Protein AF-A0A8R2NNL9-F1 (afdb_monomer_lite)

Secondary structure (DSSP, 8-state):
-----SHHHHHHHHHHHHHHHHHHTTS---SS-HHHHHHHHHHHHHHTT-HHHHHHHHHHHHHHHHHHT-HHHHHHHHHHHHHHHHHHHHHHHHTT---TTSHHHHHHHHHHHHHHH--

Organism: Acyrthosiphon pisum (NCBI:txid7029)

Structure (mmCIF, N/CA/C/O backbone):
data_AF-A0A8R2NNL9-F1
#
_entry.id   AF-A0A8R2NNL9-F1
#
loop_
_atom_site.group_PDB
_atom_site.id
_atom_site.type_symbol
_atom_site.label_atom_id
_atom_site.label_alt_id
_atom_site.label_comp_id
_atom_site.label_asym_id
_atom_site.label_entity_id
_atom_site.label_seq_id
_atom_site.pdbx_PDB_ins_code
_atom_site.Cartn_x
_atom_site.Cartn_y
_atom_site.Cartn_z
_atom_site.occupancy
_atom_site.B_iso_or_equiv
_atom_site.auth_seq_id
_atom_site.auth_comp_id
_atom_site.auth_asym_id
_atom_site.auth_atom_id
_atom_site.pdbx_PDB_model_num
ATOM 1 N N . MET A 1 1 ? -1.693 21.684 -6.574 1.00 40.84 1 MET A N 1
ATOM 2 C CA . MET A 1 1 ? -1.461 20.230 -6.732 1.00 40.84 1 MET A CA 1
ATOM 3 C C . MET A 1 1 ? -0.038 19.955 -6.277 1.00 40.84 1 MET A C 1
ATOM 5 O O . MET A 1 1 ? 0.873 20.462 -6.911 1.00 40.84 1 MET A O 1
ATOM 9 N N . ALA A 1 2 ? 0.164 19.291 -5.135 1.00 44.31 2 ALA A N 1
ATOM 10 C CA . ALA A 1 2 ? 1.514 19.003 -4.644 1.00 44.31 2 ALA A CA 1
ATOM 11 C C . ALA A 1 2 ? 2.148 17.913 -5.524 1.00 44.31 2 ALA A C 1
ATOM 13 O O . ALA A 1 2 ? 1.606 16.812 -5.624 1.00 44.31 2 ALA A O 1
ATOM 14 N N . SER A 1 3 ? 3.239 18.250 -6.209 1.00 45.03 3 SER A N 1
ATOM 15 C CA . SER A 1 3 ? 4.013 17.320 -7.031 1.00 45.03 3 SER A CA 1
ATOM 16 C C . SER A 1 3 ? 5.070 16.672 -6.139 1.00 45.03 3 SER A C 1
ATOM 18 O O . SER A 1 3 ? 6.080 17.302 -5.844 1.00 45.03 3 SER A O 1
ATOM 20 N N . PHE A 1 4 ? 4.825 15.452 -5.651 1.00 57.25 4 PHE A N 1
ATOM 21 C CA . PHE A 1 4 ? 5.800 14.714 -4.837 1.00 57.25 4 PHE A CA 1
ATOM 22 C C . PHE A 1 4 ? 6.869 14.091 -5.744 1.00 57.25 4 PHE A C 1
ATOM 24 O O . PHE A 1 4 ? 6.780 12.929 -6.161 1.00 57.25 4 PHE A O 1
ATOM 31 N N . ASN A 1 5 ? 7.871 14.894 -6.092 1.00 59.12 5 ASN A N 1
ATOM 32 C CA . ASN A 1 5 ? 8.903 14.508 -7.053 1.00 59.12 5 ASN A CA 1
ATOM 33 C C . ASN A 1 5 ? 9.947 13.561 -6.428 1.00 59.12 5 ASN A C 1
ATOM 35 O O . ASN A 1 5 ? 10.533 12.744 -7.138 1.00 59.12 5 ASN A O 1
ATOM 39 N N . ASN A 1 6 ? 10.126 13.573 -5.100 1.00 69.00 6 ASN A N 1
ATOM 40 C CA . ASN A 1 6 ? 11.201 12.843 -4.414 1.00 69.00 6 ASN A CA 1
ATOM 41 C C . ASN A 1 6 ? 10.670 11.655 -3.563 1.00 69.00 6 ASN A C 1
ATOM 43 O O . ASN A 1 6 ? 9.689 11.828 -2.836 1.00 69.00 6 ASN A O 1
ATOM 47 N N . PRO A 1 7 ? 11.260 10.436 -3.619 1.00 66.81 7 PRO A N 1
ATOM 48 C CA . PRO A 1 7 ? 10.916 9.325 -2.713 1.00 66.81 7 PRO A CA 1
ATOM 49 C C . PRO A 1 7 ? 10.945 9.687 -1.218 1.00 66.81 7 PRO A C 1
ATOM 51 O O . PRO A 1 7 ? 10.117 9.176 -0.463 1.00 66.81 7 PRO A O 1
ATOM 54 N N . GLU A 1 8 ? 11.826 10.595 -0.796 1.00 72.81 8 GLU A N 1
ATOM 55 C CA . GLU A 1 8 ? 11.915 11.045 0.602 1.00 72.81 8 GLU A CA 1
ATOM 56 C C . GLU A 1 8 ? 10.655 11.799 1.063 1.00 72.81 8 GLU A C 1
ATOM 58 O O . GLU A 1 8 ? 10.192 11.609 2.187 1.00 72.81 8 GLU A O 1
ATOM 63 N N . GLU A 1 9 ? 10.015 12.577 0.183 1.00 76.19 9 GLU A N 1
ATOM 64 C CA . GLU A 1 9 ? 8.756 13.268 0.503 1.00 76.19 9 GLU A CA 1
ATOM 65 C C . GLU A 1 9 ? 7.597 12.282 0.677 1.00 76.19 9 GLU A C 1
ATOM 67 O O . GLU A 1 9 ? 6.765 12.443 1.570 1.00 76.19 9 GLU A O 1
ATOM 72 N N . ILE A 1 10 ? 7.556 11.221 -0.134 1.00 74.38 10 IL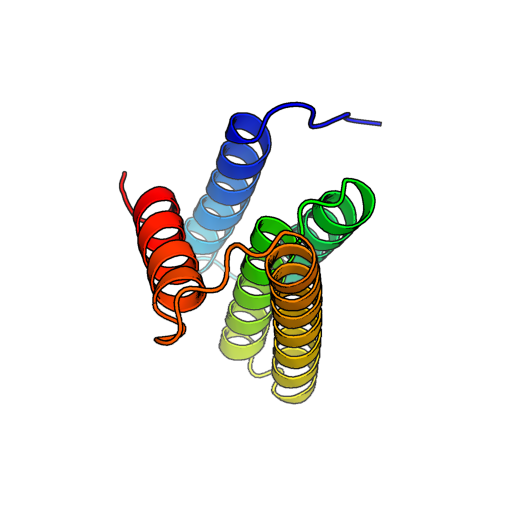E A N 1
ATOM 73 C CA . ILE A 1 10 ? 6.545 10.160 -0.008 1.00 74.38 10 ILE A CA 1
ATOM 74 C C . ILE A 1 10 ? 6.700 9.458 1.342 1.00 74.38 10 ILE A C 1
ATOM 76 O O . ILE A 1 10 ? 5.712 9.245 2.049 1.00 74.38 10 ILE A O 1
ATOM 80 N N . ILE A 1 11 ? 7.941 9.141 1.725 1.00 78.00 11 ILE A N 1
ATOM 81 C CA . ILE A 1 11 ? 8.248 8.530 3.022 1.00 78.00 11 ILE A CA 1
ATOM 82 C C . ILE A 1 11 ? 7.857 9.474 4.161 1.00 78.00 11 ILE A C 1
ATOM 84 O O . ILE A 1 11 ? 7.215 9.046 5.121 1.00 78.00 11 ILE A O 1
ATOM 88 N N . TYR A 1 12 ? 8.179 10.761 4.044 1.00 78.62 12 TYR A N 1
ATOM 89 C CA . TYR A 1 12 ? 7.821 11.783 5.023 1.00 78.62 12 TYR A CA 1
ATOM 90 C C . TYR A 1 12 ? 6.302 11.901 5.213 1.00 78.62 12 TYR A C 1
ATOM 92 O O . TYR A 1 12 ? 5.809 11.831 6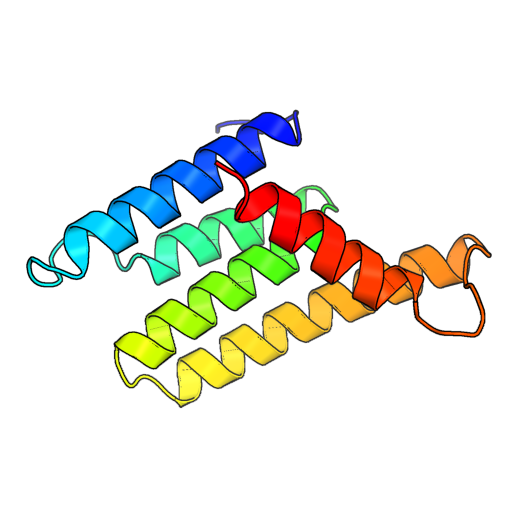.343 1.00 78.62 12 TYR A O 1
ATOM 100 N N . HIS A 1 13 ? 5.534 11.991 4.125 1.00 77.62 13 HIS A N 1
ATOM 101 C CA . HIS A 1 13 ? 4.073 12.054 4.185 1.00 77.62 13 HIS A CA 1
ATOM 102 C C . HIS A 1 13 ? 3.460 10.781 4.761 1.00 77.62 13 HIS A C 1
ATOM 104 O O . HIS A 1 13 ? 2.573 10.862 5.614 1.00 77.62 13 HIS A O 1
ATOM 110 N N . TYR A 1 14 ? 3.971 9.613 4.376 1.00 79.62 14 TYR A N 1
ATOM 111 C CA . TYR A 1 14 ? 3.564 8.342 4.967 1.00 79.62 14 TYR A CA 1
ATOM 112 C C . TYR A 1 14 ? 3.827 8.314 6.480 1.00 79.62 14 TYR A C 1
ATOM 114 O O . TYR A 1 14 ? 2.931 7.968 7.252 1.00 79.62 14 TYR A O 1
ATOM 122 N N . LYS A 1 15 ? 5.018 8.742 6.930 1.00 79.31 15 LYS A N 1
ATOM 123 C CA . LYS A 1 15 ? 5.376 8.828 8.358 1.00 79.31 15 LYS A CA 1
ATOM 124 C C . LYS A 1 15 ? 4.463 9.800 9.112 1.00 79.31 15 LYS A C 1
ATOM 126 O O . LYS A 1 15 ? 4.036 9.486 10.223 1.00 79.31 15 LYS A O 1
ATOM 131 N N . ILE A 1 16 ? 4.107 10.945 8.522 1.00 81.81 16 ILE A N 1
ATOM 132 C CA . ILE A 1 16 ? 3.141 11.884 9.117 1.00 81.81 16 ILE A CA 1
ATOM 133 C C . ILE A 1 16 ? 1.784 11.214 9.321 1.00 81.81 16 ILE A C 1
ATOM 135 O O . ILE A 1 16 ? 1.215 11.330 10.409 1.00 81.81 16 ILE A O 1
ATOM 139 N N . ILE A 1 17 ? 1.255 10.539 8.297 1.00 77.75 17 ILE A N 1
ATOM 140 C CA . ILE A 1 17 ? -0.048 9.866 8.383 1.00 77.75 17 ILE A CA 1
ATOM 141 C C . ILE A 1 17 ? 0.027 8.771 9.451 1.00 77.75 17 ILE A C 1
ATOM 143 O O . ILE A 1 17 ? -0.783 8.770 10.374 1.00 77.75 17 ILE A O 1
ATOM 147 N N . LEU A 1 18 ? 1.061 7.927 9.421 1.00 76.88 18 LEU A N 1
ATOM 148 C CA . LEU A 1 18 ? 1.265 6.857 10.398 1.00 76.88 18 LEU A CA 1
ATOM 149 C C . LEU A 1 18 ? 1.342 7.381 11.840 1.00 76.88 18 LEU A C 1
ATOM 151 O O . LEU A 1 18 ? 0.713 6.824 12.737 1.00 76.88 18 LEU A O 1
ATOM 155 N N . ASN A 1 19 ? 2.076 8.469 12.074 1.00 72.62 19 ASN A N 1
ATOM 156 C CA . ASN A 1 19 ? 2.198 9.080 13.398 1.00 72.62 19 ASN A CA 1
ATOM 157 C C . ASN A 1 19 ? 0.890 9.732 13.861 1.00 72.62 19 ASN A C 1
ATOM 159 O O . ASN A 1 19 ? 0.574 9.683 15.053 1.00 72.62 19 ASN A O 1
ATOM 163 N N . LYS A 1 20 ? 0.100 10.300 12.941 1.00 68.75 20 LYS A N 1
ATOM 164 C CA . LYS A 1 20 ? -1.258 10.779 13.235 1.00 68.75 20 LYS A CA 1
ATOM 165 C C . LYS A 1 20 ? -2.174 9.620 13.626 1.00 68.75 20 LYS A C 1
ATOM 167 O O . LYS A 1 20 ? -2.903 9.759 14.603 1.00 68.75 20 LYS A O 1
ATOM 172 N N . THR A 1 21 ? -2.096 8.481 12.941 1.00 61.88 21 THR A N 1
ATOM 173 C CA . THR A 1 21 ? -2.884 7.280 13.261 1.00 61.88 21 THR A CA 1
ATOM 174 C C . THR A 1 21 ? -2.467 6.675 14.603 1.00 61.88 21 THR A C 1
ATOM 176 O O . THR A 1 21 ? -3.322 6.444 15.452 1.00 61.88 21 THR A O 1
ATOM 179 N N . LYS A 1 22 ? -1.159 6.530 14.874 1.00 63.69 22 LYS A N 1
ATOM 180 C CA . LYS A 1 22 ? -0.637 6.026 16.163 1.00 63.69 22 LYS A CA 1
ATOM 181 C C . LYS A 1 22 ? -1.033 6.906 17.353 1.00 63.69 22 LYS A C 1
ATOM 183 O O . LYS A 1 22 ? -1.449 6.385 18.382 1.00 63.69 22 LYS A O 1
ATOM 188 N N . LYS A 1 23 ? -0.943 8.237 17.223 1.00 56.19 23 LYS A N 1
ATOM 189 C CA . LYS A 1 23 ? -1.348 9.171 18.293 1.00 56.19 23 LYS A CA 1
ATOM 190 C C . LYS A 1 23 ? -2.869 9.218 18.506 1.00 56.19 23 LYS A C 1
ATOM 192 O O . LYS A 1 23 ? -3.304 9.546 19.606 1.00 56.19 23 LYS A O 1
ATOM 197 N N . LYS A 1 24 ? -3.672 8.899 17.484 1.00 53.34 24 LYS A N 1
ATOM 198 C CA . LYS A 1 24 ? -5.146 8.926 17.535 1.00 53.34 24 LYS A CA 1
ATOM 199 C C . LYS A 1 24 ? -5.797 7.577 17.851 1.00 53.34 24 LYS A C 1
ATOM 201 O O . LYS A 1 24 ? -6.955 7.581 18.254 1.00 53.34 24 LYS A O 1
ATOM 206 N N . LEU A 1 25 ? -5.059 6.464 17.780 1.00 50.84 25 LEU A N 1
ATOM 207 C CA . LEU A 1 25 ? -5.516 5.150 18.263 1.00 50.84 25 LEU A CA 1
ATOM 208 C C . LEU A 1 25 ? -5.950 5.206 19.745 1.00 50.84 25 LEU A C 1
ATOM 210 O O . LEU A 1 25 ? -6.826 4.464 20.166 1.00 50.84 25 LEU A O 1
ATOM 214 N N . PHE A 1 26 ? -5.400 6.154 20.516 1.00 51.84 26 PHE A N 1
ATOM 215 C CA . PHE A 1 26 ? -5.755 6.390 21.920 1.00 51.84 26 PHE A CA 1
ATOM 216 C C . PHE A 1 26 ? -6.916 7.371 22.149 1.00 51.84 26 PHE A C 1
ATOM 218 O O . PHE A 1 26 ? -7.412 7.473 23.269 1.00 51.84 26 PHE A O 1
ATOM 225 N N . ARG A 1 27 ? -7.358 8.131 21.139 1.00 52.84 27 ARG A N 1
ATOM 226 C CA . ARG A 1 27 ? -8.429 9.129 21.290 1.00 52.84 27 ARG A CA 1
ATOM 227 C C . ARG A 1 27 ? -9.296 9.157 20.040 1.00 52.84 27 ARG A C 1
ATOM 229 O O . ARG A 1 27 ? -9.124 10.021 19.191 1.00 52.84 27 ARG A O 1
ATOM 236 N N . LYS A 1 28 ? -10.208 8.186 19.978 1.00 45.91 28 LYS A N 1
ATOM 237 C CA . LYS A 1 28 ? -11.522 8.245 19.321 1.00 45.91 28 LYS A CA 1
ATOM 238 C C . LYS A 1 28 ? -11.539 8.949 17.950 1.00 45.91 28 LYS A C 1
ATOM 240 O O . LYS A 1 28 ? -11.573 10.176 17.867 1.00 45.91 28 LYS A O 1
ATOM 245 N N . LEU A 1 29 ? -11.554 8.124 16.896 1.00 54.59 29 LEU A N 1
ATOM 246 C CA . LEU A 1 29 ? -12.117 8.390 15.563 1.00 54.59 29 LEU A CA 1
ATOM 247 C C . LEU A 1 29 ? -12.921 9.700 15.478 1.00 54.59 29 LEU A C 1
ATOM 249 O O . LEU A 1 29 ? -14.031 9.728 15.994 1.00 54.59 29 LEU A O 1
ATOM 253 N N . ASN A 1 30 ? -12.392 10.758 14.843 1.00 45.38 30 ASN A N 1
ATOM 254 C CA . ASN A 1 30 ? -13.200 11.942 14.485 1.00 45.38 30 ASN A CA 1
ATOM 255 C C . ASN A 1 30 ? -12.553 12.913 13.470 1.00 45.38 30 ASN A C 1
ATOM 257 O O . ASN A 1 30 ? -12.803 14.112 13.491 1.00 45.38 30 ASN A O 1
ATOM 261 N N . THR A 1 31 ? -11.674 12.470 12.571 1.00 50.12 31 THR A N 1
ATOM 262 C CA . THR A 1 31 ? -11.191 13.355 11.486 1.00 50.12 31 THR A CA 1
ATOM 263 C C . THR A 1 31 ? -10.686 12.515 10.329 1.00 50.12 31 THR A C 1
ATOM 265 O O . THR A 1 31 ? -9.662 11.872 10.532 1.00 50.12 31 THR A O 1
ATOM 268 N N . LEU A 1 32 ? -11.383 12.558 9.178 1.00 55.28 32 LEU A N 1
ATOM 269 C CA . LEU A 1 32 ? -11.031 11.964 7.871 1.00 55.28 32 LEU A CA 1
ATOM 270 C C . LEU A 1 32 ? -10.280 10.635 7.984 1.00 55.28 32 LEU A C 1
ATOM 272 O O . LEU A 1 32 ? -9.072 10.645 8.239 1.00 55.28 32 LEU A O 1
ATOM 276 N N . GLU A 1 33 ? -11.015 9.541 7.781 1.00 70.88 33 GLU A N 1
ATOM 277 C CA . GLU A 1 33 ? -10.574 8.156 7.937 1.00 70.88 33 GLU A CA 1
ATOM 278 C C . GLU A 1 33 ? -9.087 8.000 7.549 1.00 70.88 33 GLU A C 1
ATOM 280 O O . GLU A 1 33 ? -8.688 8.358 6.439 1.00 70.88 33 GLU A O 1
ATOM 285 N N . PRO A 1 34 ? -8.188 7.600 8.468 1.00 73.31 34 PRO A N 1
ATOM 286 C CA . PRO A 1 34 ? -6.765 7.463 8.150 1.00 73.31 34 PRO A CA 1
ATOM 287 C C . PRO A 1 34 ? -6.528 6.538 6.944 1.00 73.31 34 PRO A C 1
ATOM 289 O O . PRO A 1 34 ? -5.569 6.749 6.199 1.00 73.31 34 PRO A O 1
ATOM 292 N N . SER A 1 35 ? -7.439 5.591 6.702 1.00 79.81 35 SER A N 1
ATOM 293 C CA . SER A 1 35 ? -7.537 4.809 5.471 1.00 79.81 35 SER A CA 1
ATOM 294 C C . SER A 1 35 ? -7.678 5.682 4.219 1.00 79.81 35 SER A C 1
ATOM 296 O O . SER A 1 35 ? -6.884 5.522 3.296 1.00 79.81 35 SER A O 1
ATOM 298 N N . ASP A 1 36 ? -8.564 6.680 4.189 1.00 84.31 36 ASP A N 1
ATOM 299 C CA . ASP A 1 36 ? -8.701 7.621 3.064 1.00 84.31 36 ASP A CA 1
ATOM 300 C C . ASP A 1 36 ? -7.407 8.385 2.760 1.00 84.31 36 ASP A C 1
ATOM 302 O O . ASP A 1 36 ? -7.081 8.654 1.598 1.00 84.31 36 ASP A O 1
ATOM 306 N N . GLN A 1 37 ? -6.646 8.764 3.791 1.00 84.69 37 GLN A N 1
ATOM 307 C CA . GLN A 1 37 ? -5.371 9.467 3.603 1.00 84.69 37 GLN A CA 1
ATOM 308 C C . GLN A 1 37 ? -4.327 8.546 2.967 1.00 84.69 37 GLN A C 1
ATOM 310 O O . GLN A 1 37 ? -3.637 8.956 2.027 1.00 84.69 37 GLN A O 1
ATOM 315 N N . PHE A 1 38 ? -4.250 7.295 3.424 1.00 86.19 38 PHE A N 1
ATOM 316 C CA . PHE A 1 38 ? -3.394 6.287 2.804 1.00 86.19 38 PHE A CA 1
ATOM 317 C C . PHE A 1 38 ? -3.858 5.927 1.388 1.00 86.19 38 PHE A C 1
ATOM 319 O O . PHE A 1 38 ? -3.019 5.808 0.499 1.00 86.19 38 PHE A O 1
ATOM 326 N N . ALA A 1 39 ? -5.164 5.843 1.131 1.00 88.19 39 ALA A N 1
ATOM 327 C CA . ALA A 1 39 ? -5.717 5.568 -0.193 1.00 88.19 39 ALA A CA 1
ATOM 328 C C . ALA A 1 39 ? -5.402 6.696 -1.190 1.00 88.19 39 ALA A C 1
ATOM 330 O O . ALA A 1 39 ? -5.006 6.435 -2.329 1.00 88.19 39 ALA A O 1
ATOM 331 N N . LYS A 1 40 ? -5.501 7.965 -0.768 1.00 88.25 40 LYS A N 1
ATOM 332 C CA . LYS A 1 40 ? -5.093 9.125 -1.584 1.00 88.25 40 LYS A CA 1
ATOM 333 C C . LYS A 1 40 ? -3.603 9.089 -1.918 1.00 88.25 40 LYS A C 1
ATOM 335 O O . LYS A 1 40 ? -3.242 9.327 -3.071 1.00 88.25 40 LYS A O 1
ATOM 340 N N . LEU A 1 41 ? -2.754 8.755 -0.944 1.00 86.25 41 LEU A N 1
ATOM 341 C CA . LEU A 1 41 ? -1.315 8.606 -1.166 1.00 86.25 41 LEU A CA 1
ATOM 342 C C . LEU A 1 41 ? -1.014 7.432 -2.111 1.00 86.25 41 LEU A C 1
ATOM 344 O O . LEU A 1 41 ? -0.224 7.587 -3.038 1.00 86.25 41 LEU A O 1
ATOM 348 N N . ALA A 1 42 ? -1.706 6.301 -1.953 1.00 87.44 42 ALA A N 1
ATOM 349 C CA . ALA A 1 42 ? -1.558 5.133 -2.818 1.00 87.44 42 ALA A CA 1
ATOM 350 C C . ALA A 1 42 ? -1.897 5.456 -4.280 1.00 87.44 42 ALA A C 1
ATOM 352 O O . ALA A 1 42 ? -1.134 5.129 -5.190 1.00 87.44 42 ALA A O 1
ATOM 353 N N . ASN A 1 43 ? -3.011 6.159 -4.500 1.00 89.00 43 ASN A N 1
ATOM 354 C CA . ASN A 1 43 ? -3.426 6.616 -5.825 1.00 89.00 43 ASN A CA 1
ATOM 355 C C . ASN A 1 43 ? -2.432 7.620 -6.422 1.00 89.00 43 ASN A C 1
ATOM 357 O O . ASN A 1 43 ? -2.172 7.586 -7.624 1.00 89.00 43 ASN A O 1
ATOM 361 N N . PHE A 1 44 ? -1.850 8.502 -5.602 1.00 87.94 44 PHE A N 1
ATOM 362 C CA . PHE A 1 44 ? -0.783 9.390 -6.057 1.00 87.94 44 PHE A CA 1
ATOM 363 C C . PHE A 1 44 ? 0.450 8.590 -6.499 1.00 87.94 44 PHE A C 1
ATOM 365 O O . PHE A 1 44 ? 0.966 8.821 -7.590 1.00 87.94 44 PHE A O 1
ATOM 372 N N . CYS A 1 45 ? 0.904 7.622 -5.701 1.00 85.00 45 CYS A N 1
ATOM 373 C CA . CYS A 1 45 ? 2.042 6.772 -6.057 1.00 85.00 45 CYS A CA 1
ATOM 374 C C . CYS A 1 45 ? 1.784 5.989 -7.351 1.00 85.00 45 CYS A C 1
ATOM 376 O O . CYS A 1 45 ? 2.664 5.932 -8.206 1.00 85.00 45 CYS A O 1
ATOM 378 N N . GLN A 1 46 ? 0.567 5.468 -7.537 1.00 86.19 46 GLN A N 1
ATOM 379 C CA . GLN A 1 46 ? 0.178 4.763 -8.759 1.00 86.19 46 GLN A CA 1
ATOM 380 C C . GLN A 1 46 ? 0.238 5.669 -9.997 1.00 86.19 46 GLN A C 1
ATOM 382 O O . GLN A 1 46 ? 0.730 5.240 -11.035 1.00 86.19 46 GLN A O 1
ATOM 387 N N . LYS A 1 47 ? -0.217 6.925 -9.891 1.00 86.19 47 LYS A N 1
ATOM 388 C CA . LYS A 1 47 ? -0.157 7.902 -10.995 1.00 86.19 47 LYS A CA 1
ATOM 389 C C . LYS A 1 47 ? 1.265 8.283 -11.407 1.00 86.19 47 LYS A C 1
ATOM 391 O O . LYS A 1 47 ? 1.451 8.756 -12.518 1.00 86.19 47 LYS A O 1
ATOM 396 N N . ASN A 1 48 ? 2.240 8.103 -10.519 1.00 83.31 48 ASN A N 1
ATOM 397 C CA . ASN A 1 48 ? 3.648 8.417 -10.768 1.00 83.31 48 ASN A CA 1
ATOM 398 C C . ASN A 1 48 ? 4.487 7.155 -11.026 1.00 83.31 48 ASN A C 1
ATOM 400 O O . ASN A 1 48 ? 5.692 7.180 -10.796 1.00 83.31 48 ASN A O 1
ATOM 404 N N . ASP A 1 49 ? 3.855 6.041 -11.415 1.00 82.06 49 ASP A N 1
ATOM 405 C CA . ASP A 1 49 ? 4.513 4.756 -11.699 1.00 82.06 49 ASP A CA 1
ATOM 406 C C . ASP A 1 49 ? 5.321 4.153 -10.530 1.00 82.06 49 ASP A C 1
ATOM 408 O O . ASP A 1 49 ? 6.114 3.230 -10.715 1.00 82.06 49 ASP A O 1
ATOM 412 N N . LYS A 1 50 ? 5.088 4.614 -9.295 1.00 79.50 50 LYS A N 1
ATOM 413 C CA . LYS A 1 50 ? 5.752 4.130 -8.074 1.00 79.50 50 LYS A CA 1
ATOM 414 C C . LYS A 1 50 ? 4.931 3.003 -7.433 1.00 79.50 50 LYS A C 1
ATOM 416 O O . LYS A 1 50 ? 4.325 3.194 -6.373 1.00 79.50 50 LYS A O 1
ATOM 421 N N . HIS A 1 51 ? 4.886 1.833 -8.074 1.00 81.12 51 HIS A N 1
ATOM 422 C CA . HIS A 1 51 ? 4.011 0.724 -7.657 1.00 81.12 51 HIS A CA 1
ATOM 423 C C . HIS A 1 51 ? 4.371 0.123 -6.292 1.00 81.12 51 HIS A C 1
ATOM 425 O O . HIS A 1 51 ? 3.457 -0.158 -5.517 1.00 81.12 51 HIS A O 1
ATOM 431 N N . ASP A 1 52 ? 5.657 0.017 -5.937 1.00 79.19 52 ASP A N 1
ATOM 432 C CA . ASP A 1 52 ? 6.085 -0.442 -4.599 1.00 79.19 52 ASP A CA 1
ATOM 433 C C . ASP A 1 52 ? 5.474 0.397 -3.473 1.00 79.19 52 ASP A C 1
ATOM 435 O O . ASP A 1 52 ? 4.904 -0.113 -2.506 1.00 79.19 52 ASP A O 1
ATOM 439 N N . TYR A 1 53 ? 5.573 1.720 -3.618 1.00 81.44 53 TYR A N 1
ATOM 440 C CA . TYR A 1 53 ? 5.064 2.675 -2.642 1.00 81.44 53 TYR A CA 1
ATOM 441 C C . TYR A 1 53 ? 3.533 2.644 -2.595 1.00 81.44 53 TYR A C 1
ATOM 443 O O . TYR A 1 53 ? 2.948 2.708 -1.511 1.00 81.44 53 TYR A O 1
ATOM 451 N N . ALA A 1 54 ? 2.878 2.496 -3.752 1.00 85.94 54 ALA A N 1
ATOM 452 C CA . ALA A 1 54 ? 1.429 2.349 -3.825 1.00 85.94 54 ALA A CA 1
ATOM 453 C C . ALA A 1 54 ? 0.952 1.085 -3.091 1.00 85.94 54 ALA A C 1
ATOM 455 O O . ALA A 1 54 ? -0.017 1.148 -2.333 1.00 85.94 54 ALA A O 1
ATOM 456 N N . ALA A 1 55 ? 1.648 -0.043 -3.261 1.00 84.44 55 ALA A N 1
ATOM 457 C CA . ALA A 1 55 ? 1.320 -1.308 -2.608 1.00 84.44 55 ALA A CA 1
ATOM 458 C C . ALA A 1 55 ? 1.385 -1.202 -1.075 1.00 84.44 55 ALA A C 1
ATOM 460 O O . ALA A 1 55 ? 0.472 -1.647 -0.379 1.00 84.44 55 ALA A O 1
ATOM 461 N N . LEU A 1 56 ? 2.423 -0.549 -0.545 1.00 82.00 56 LEU A N 1
ATOM 462 C CA . LEU A 1 56 ? 2.578 -0.319 0.895 1.00 82.00 56 LEU A CA 1
ATOM 463 C C . LEU A 1 56 ? 1.500 0.606 1.461 1.00 82.00 56 LEU A C 1
ATOM 465 O O . LEU A 1 56 ? 0.969 0.346 2.541 1.00 82.00 56 LEU A O 1
ATOM 469 N N . CYS A 1 57 ? 1.139 1.659 0.727 1.00 85.56 57 CYS A N 1
ATOM 470 C CA . CYS A 1 57 ? 0.046 2.535 1.137 1.00 85.56 57 CYS A CA 1
ATOM 471 C C . CYS A 1 57 ? -1.275 1.755 1.221 1.00 85.56 57 CYS A C 1
ATOM 473 O O . CYS A 1 57 ? -1.989 1.890 2.209 1.00 85.56 57 CYS A O 1
ATOM 475 N N . TRP A 1 58 ? -1.560 0.864 0.264 1.00 87.56 58 TRP A N 1
ATOM 476 C CA . TRP A 1 58 ? -2.735 -0.015 0.321 1.00 87.56 58 TRP A CA 1
ATOM 477 C C . TRP A 1 58 ? -2.691 -1.026 1.475 1.00 87.56 58 TRP A C 1
ATOM 479 O O . TRP A 1 58 ? -3.726 -1.315 2.067 1.00 87.56 58 TRP A O 1
ATOM 489 N N . GLN A 1 59 ? -1.516 -1.521 1.869 1.00 85.81 59 GLN A N 1
ATOM 490 C CA . GLN A 1 59 ? -1.393 -2.344 3.080 1.00 85.81 59 GLN A CA 1
ATOM 491 C C . GLN A 1 59 ? -1.651 -1.549 4.364 1.00 85.81 59 GLN A C 1
ATOM 493 O O . GLN A 1 59 ? -2.190 -2.094 5.324 1.00 85.81 59 GLN A O 1
ATOM 498 N N . ALA A 1 60 ? -1.273 -0.270 4.404 1.00 83.88 60 ALA A N 1
ATOM 499 C CA . ALA A 1 60 ? -1.601 0.601 5.527 1.00 83.88 60 ALA A CA 1
ATOM 500 C C . ALA A 1 60 ? -3.111 0.881 5.603 1.00 83.88 60 ALA A C 1
ATOM 502 O O . ALA A 1 60 ? -3.650 0.891 6.707 1.00 83.88 60 ALA A O 1
ATOM 503 N N . VAL A 1 61 ? -3.793 1.020 4.455 1.00 85.69 61 VAL A N 1
ATOM 504 C CA . VAL A 1 61 ? -5.267 1.052 4.385 1.00 85.69 61 VAL A CA 1
ATOM 505 C C . VAL A 1 61 ? -5.845 -0.224 4.986 1.00 85.69 61 VAL A C 1
ATOM 507 O O . VAL A 1 61 ? -6.618 -0.131 5.929 1.00 85.69 61 VAL A O 1
ATOM 510 N N . ALA A 1 62 ? -5.403 -1.400 4.528 1.00 83.75 62 ALA A N 1
ATOM 511 C CA . ALA A 1 62 ? -5.913 -2.682 5.018 1.00 83.75 62 ALA A CA 1
ATOM 512 C C . ALA A 1 62 ? -5.798 -2.824 6.546 1.00 83.75 62 ALA A C 1
ATOM 514 O O . ALA A 1 62 ? -6.737 -3.266 7.191 1.00 83.75 62 ALA A O 1
ATOM 515 N N . LYS A 1 63 ? -4.687 -2.367 7.139 1.00 82.69 63 LYS A N 1
ATOM 516 C CA . LYS A 1 63 ? -4.504 -2.351 8.601 1.00 82.69 63 LYS A CA 1
ATOM 517 C C . LYS A 1 63 ? -5.419 -1.364 9.329 1.00 82.69 63 LYS A C 1
ATOM 519 O O . LYS A 1 63 ? -5.765 -1.594 10.486 1.00 82.69 63 LYS A O 1
ATOM 524 N N . CYS A 1 64 ? -5.752 -0.238 8.695 1.00 81.69 64 CYS A N 1
ATOM 525 C CA . CYS A 1 64 ? -6.711 0.713 9.258 1.00 81.69 64 CYS A CA 1
ATOM 526 C C . CYS A 1 64 ? -8.117 0.101 9.274 1.00 81.69 64 CYS A C 1
ATOM 528 O O . CYS A 1 64 ? -8.763 0.165 10.312 1.00 81.69 64 CYS A O 1
ATOM 530 N N . GLU A 1 65 ? -8.528 -0.538 8.175 1.00 82.31 65 GLU A N 1
ATOM 531 C CA . GLU A 1 65 ? -9.820 -1.230 8.054 1.00 82.31 65 GLU A CA 1
ATOM 532 C C . GLU A 1 65 ? -9.924 -2.428 9.013 1.00 82.31 65 GLU A C 1
ATOM 534 O O . GLU A 1 65 ? -10.917 -2.565 9.720 1.00 82.31 65 GLU A O 1
ATOM 539 N N . GLU A 1 66 ? -8.858 -3.227 9.143 1.00 80.44 66 GLU A N 1
ATOM 540 C CA . GLU A 1 66 ? -8.750 -4.320 10.126 1.00 80.44 66 GLU A CA 1
ATOM 541 C C . GLU A 1 66 ? -8.952 -3.808 11.561 1.00 80.44 66 GLU A C 1
ATOM 543 O O . GLU A 1 66 ? -9.680 -4.397 12.355 1.00 80.44 66 GLU A O 1
ATOM 548 N N . SER A 1 67 ? -8.356 -2.656 11.892 1.00 76.75 67 SER A N 1
ATOM 549 C CA . SER A 1 67 ? -8.515 -2.034 13.215 1.00 76.75 67 SER A CA 1
ATOM 550 C C . SER A 1 67 ? -9.930 -1.490 13.458 1.00 76.75 67 SER A C 1
ATOM 552 O O . SER A 1 67 ? -10.297 -1.254 14.609 1.00 76.75 67 SER A O 1
ATOM 554 N N . MET A 1 68 ? -10.701 -1.248 12.394 1.00 78.94 68 MET A N 1
ATOM 555 C CA . MET A 1 68 ? -12.091 -0.781 12.442 1.00 78.94 68 MET A CA 1
ATOM 556 C C . MET A 1 68 ? -13.105 -1.932 12.339 1.00 78.94 68 MET A C 1
ATOM 558 O O . MET A 1 68 ? -14.283 -1.712 12.605 1.00 78.94 68 MET A O 1
ATOM 562 N N . GLY A 1 69 ? -12.656 -3.153 12.021 1.00 78.38 69 GLY A N 1
ATOM 563 C CA . GLY A 1 69 ? -13.517 -4.322 11.814 1.00 78.38 69 GLY A CA 1
ATOM 564 C C . GLY A 1 69 ? -14.215 -4.347 10.450 1.00 78.38 69 GLY A C 1
ATOM 565 O O . GLY A 1 69 ? -15.271 -4.958 10.313 1.00 78.38 69 GLY A O 1
ATOM 566 N N . HIS A 1 70 ? -13.666 -3.653 9.450 1.00 82.19 70 HIS A N 1
ATOM 567 C CA . HIS A 1 70 ? -14.198 -3.598 8.086 1.00 82.19 70 HIS A CA 1
ATOM 568 C C . HIS A 1 70 ? -13.538 -4.671 7.192 1.00 82.19 70 HIS A C 1
ATOM 570 O O . HIS A 1 70 ? -12.661 -4.383 6.371 1.00 82.19 70 HIS A O 1
ATOM 576 N N . ASP A 1 71 ? -13.932 -5.936 7.363 1.00 79.94 71 ASP A N 1
ATOM 577 C CA . ASP A 1 71 ? -13.268 -7.089 6.721 1.00 79.94 71 ASP A CA 1
ATOM 578 C C . ASP A 1 71 ? -13.327 -7.059 5.177 1.00 79.94 71 ASP A C 1
ATOM 580 O O . ASP A 1 71 ? -12.375 -7.446 4.487 1.00 79.94 71 ASP A O 1
ATOM 584 N N . CYS A 1 72 ? -14.432 -6.572 4.603 1.00 86.56 72 CYS A N 1
ATOM 585 C CA . CYS A 1 72 ? -14.606 -6.459 3.151 1.00 86.56 72 CYS A CA 1
ATOM 586 C C . CYS A 1 72 ? -13.647 -5.421 2.551 1.00 86.56 72 CYS A C 1
ATOM 588 O O . CYS A 1 72 ? -12.974 -5.666 1.543 1.00 86.56 72 CYS A O 1
ATOM 590 N N . GLU A 1 73 ? -13.555 -4.260 3.186 1.00 84.31 73 GLU A N 1
ATOM 591 C CA . GLU A 1 73 ? -12.703 -3.140 2.810 1.00 84.31 73 GLU A CA 1
ATOM 592 C C . GLU A 1 73 ? -11.225 -3.505 2.980 1.00 84.31 73 GLU A C 1
ATOM 594 O O . GLU A 1 73 ? -10.407 -3.211 2.099 1.00 84.31 73 GLU A O 1
ATOM 599 N N . GLN A 1 74 ? -10.891 -4.239 4.046 1.00 81.56 74 GLN A N 1
ATOM 600 C CA . GLN A 1 74 ? -9.572 -4.832 4.255 1.00 81.56 74 GLN A CA 1
ATOM 601 C C . GLN A 1 74 ? -9.191 -5.763 3.093 1.00 81.56 74 GLN A C 1
ATOM 603 O O . GLN A 1 74 ? -8.104 -5.623 2.516 1.00 81.56 74 GLN A O 1
ATOM 608 N N . ALA A 1 75 ? -10.073 -6.689 2.707 1.00 84.25 75 ALA A N 1
ATOM 609 C CA . ALA A 1 75 ? -9.822 -7.613 1.601 1.00 84.25 75 ALA A CA 1
ATOM 610 C C . ALA A 1 75 ? -9.632 -6.873 0.264 1.00 84.25 75 ALA A C 1
ATOM 612 O O . ALA A 1 75 ? -8.703 -7.173 -0.496 1.00 84.25 75 ALA A O 1
ATOM 613 N N . LEU A 1 76 ? -10.447 -5.849 -0.006 1.00 88.31 76 LEU A N 1
ATOM 614 C CA . LEU A 1 76 ? -10.311 -4.993 -1.190 1.00 88.31 76 LEU A CA 1
ATOM 615 C C . LEU A 1 76 ? -8.982 -4.226 -1.197 1.00 88.31 76 LEU A C 1
ATOM 617 O O . LEU A 1 76 ? -8.329 -4.120 -2.241 1.00 88.31 76 LEU A O 1
ATOM 621 N N . ALA A 1 77 ? -8.549 -3.705 -0.049 1.00 84.50 77 ALA A N 1
ATOM 622 C CA . ALA A 1 77 ? -7.264 -3.027 0.087 1.00 84.50 77 ALA A CA 1
ATOM 623 C C . ALA A 1 77 ? -6.087 -3.990 -0.149 1.00 84.50 77 ALA A C 1
ATOM 625 O O . ALA A 1 77 ? -5.153 -3.651 -0.884 1.00 84.50 77 ALA A O 1
ATOM 626 N N . HIS A 1 78 ? -6.158 -5.223 0.362 1.00 83.38 78 HIS A N 1
ATOM 627 C CA . HIS A 1 78 ? -5.173 -6.268 0.066 1.00 83.38 78 HIS A CA 1
ATOM 628 C C . HIS A 1 78 ? -5.137 -6.642 -1.416 1.00 83.38 78 HIS A C 1
ATOM 630 O O . HIS A 1 78 ? -4.052 -6.754 -1.991 1.00 83.38 78 HIS A O 1
ATOM 636 N N . GLN A 1 79 ? -6.297 -6.769 -2.064 1.00 88.25 79 GLN A N 1
ATOM 637 C CA . GLN A 1 79 ? -6.366 -7.034 -3.500 1.00 88.25 79 GLN A CA 1
ATOM 638 C C . GLN A 1 79 ? -5.698 -5.909 -4.304 1.00 88.25 79 GLN A C 1
ATOM 640 O O . GLN A 1 79 ? -4.942 -6.175 -5.242 1.00 88.25 79 GLN A O 1
ATOM 645 N N . LYS A 1 80 ? -5.933 -4.644 -3.933 1.00 88.44 80 LYS A N 1
ATOM 646 C CA . LYS A 1 80 ? -5.284 -3.487 -4.570 1.00 88.44 80 LYS A CA 1
ATOM 647 C C . LYS A 1 80 ? -3.772 -3.506 -4.366 1.00 88.44 80 LYS A C 1
ATOM 649 O O . LYS A 1 80 ? -3.049 -3.293 -5.337 1.00 88.44 80 LYS A O 1
ATOM 654 N N . ALA A 1 81 ? -3.290 -3.818 -3.162 1.00 84.69 81 ALA A N 1
ATOM 655 C CA . ALA A 1 81 ? -1.860 -3.961 -2.890 1.00 84.69 81 ALA A CA 1
ATOM 656 C C . ALA A 1 81 ? -1.219 -5.067 -3.748 1.00 84.69 81 ALA A C 1
ATOM 658 O O . ALA A 1 81 ? -0.194 -4.834 -4.387 1.00 84.69 81 ALA A O 1
ATOM 659 N N . ALA A 1 82 ? -1.858 -6.239 -3.828 1.00 82.62 82 ALA A N 1
ATOM 660 C CA . ALA A 1 82 ? -1.380 -7.369 -4.625 1.00 82.62 82 ALA A CA 1
ATOM 661 C C . ALA A 1 82 ? -1.258 -7.020 -6.116 1.00 82.62 82 ALA A C 1
ATOM 663 O O . ALA A 1 82 ? -0.256 -7.348 -6.748 1.00 82.62 82 ALA A O 1
ATOM 664 N N . A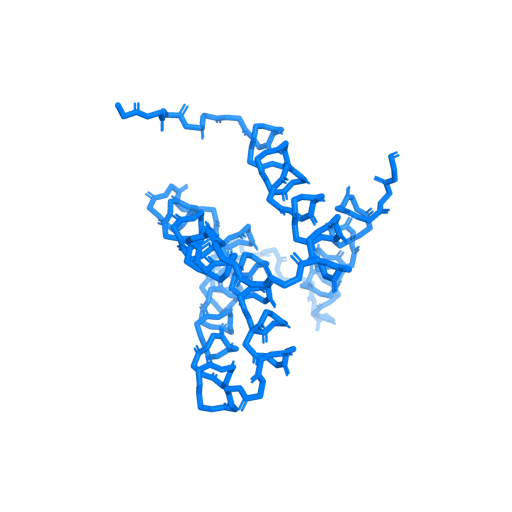RG A 1 83 ? -2.233 -6.284 -6.670 1.00 86.88 83 ARG A N 1
ATOM 665 C CA . ARG A 1 83 ? -2.172 -5.805 -8.063 1.00 86.88 83 ARG A CA 1
ATOM 666 C C . ARG A 1 83 ? -0.964 -4.904 -8.312 1.00 86.88 83 ARG A C 1
ATOM 668 O O . ARG A 1 83 ? -0.335 -5.032 -9.354 1.00 86.88 83 ARG A O 1
ATOM 675 N N . GLN A 1 84 ? -0.623 -4.021 -7.371 1.00 84.19 84 GLN A N 1
ATOM 676 C CA . GLN A 1 84 ? 0.547 -3.149 -7.522 1.00 84.19 84 GLN A CA 1
ATOM 677 C C . GLN A 1 84 ? 1.860 -3.938 -7.461 1.00 84.19 84 GLN A C 1
ATOM 679 O O . GLN A 1 84 ? 2.725 -3.722 -8.305 1.00 84.19 84 GLN A O 1
ATOM 684 N N . PHE A 1 85 ? 1.989 -4.898 -6.536 1.00 79.56 85 PHE A N 1
ATOM 685 C CA . PHE A 1 85 ? 3.165 -5.775 -6.490 1.00 79.56 85 PHE A CA 1
ATOM 686 C C . PHE A 1 85 ? 3.324 -6.602 -7.765 1.00 79.56 85 PHE A C 1
ATOM 688 O O . PHE A 1 85 ? 4.434 -6.756 -8.263 1.00 79.56 85 PHE A O 1
ATOM 695 N N . PHE A 1 86 ? 2.221 -7.094 -8.328 1.00 79.94 86 PHE A N 1
ATOM 696 C CA . PHE A 1 86 ? 2.258 -7.840 -9.581 1.00 79.94 86 PHE A CA 1
ATOM 697 C C . PHE A 1 86 ? 2.658 -6.963 -10.777 1.00 79.94 86 PHE A C 1
ATOM 699 O O . PHE A 1 86 ? 3.415 -7.406 -11.638 1.00 79.94 86 PHE A O 1
ATOM 706 N N . SER A 1 87 ? 2.202 -5.708 -10.822 1.00 82.44 87 SER A N 1
ATOM 707 C CA . SER A 1 87 ? 2.644 -4.740 -11.834 1.00 82.44 87 SER A CA 1
ATOM 708 C C . SER A 1 87 ? 4.141 -4.445 -11.737 1.00 82.44 87 SER A C 1
ATOM 710 O O . SER A 1 87 ? 4.817 -4.412 -12.763 1.00 82.44 87 SER A O 1
ATOM 712 N N . GLU A 1 88 ? 4.677 -4.276 -10.526 1.00 77.31 88 GLU A N 1
ATOM 713 C CA . GLU A 1 88 ? 6.120 -4.092 -10.327 1.00 77.31 88 GLU A CA 1
ATOM 714 C C . GLU A 1 88 ? 6.912 -5.351 -10.708 1.00 77.31 88 GLU A C 1
ATOM 716 O O . GLU A 1 88 ? 7.957 -5.261 -11.357 1.00 77.31 88 GLU A O 1
ATOM 721 N N . PHE A 1 89 ? 6.399 -6.532 -10.352 1.00 73.88 89 PHE A N 1
ATOM 722 C CA . PHE A 1 89 ? 7.001 -7.808 -10.728 1.00 73.88 89 PHE A CA 1
ATOM 723 C C . PHE A 1 89 ? 7.101 -7.937 -12.250 1.00 73.88 89 PHE A C 1
ATOM 725 O O . PHE A 1 89 ? 8.186 -8.182 -12.765 1.00 73.88 89 PHE A O 1
ATOM 732 N N . LYS A 1 90 ? 6.015 -7.656 -12.981 1.00 75.94 90 LYS A N 1
ATOM 733 C CA . LYS A 1 90 ? 6.016 -7.635 -14.452 1.00 75.94 90 LYS A CA 1
ATOM 734 C C . LYS A 1 90 ? 7.008 -6.628 -15.037 1.00 75.94 90 LYS A C 1
ATOM 736 O O . LYS A 1 90 ? 7.686 -6.950 -16.006 1.00 75.94 90 LYS A O 1
ATOM 741 N N . LYS A 1 91 ? 7.129 -5.430 -14.450 1.00 73.56 91 LYS A N 1
ATOM 742 C CA . LYS A 1 91 ? 8.133 -4.428 -14.865 1.00 73.56 91 LYS A CA 1
ATOM 743 C C . LYS A 1 91 ? 9.571 -4.925 -14.644 1.00 73.56 91 LYS A C 1
ATOM 745 O O . LYS A 1 91 ? 10.458 -4.681 -15.466 1.00 73.56 91 LYS A O 1
ATOM 750 N N . THR A 1 92 ? 9.799 -5.652 -13.553 1.00 67.25 92 THR A N 1
ATOM 751 C CA . THR A 1 92 ? 11.104 -6.245 -13.224 1.00 67.25 92 THR A CA 1
ATOM 752 C C . THR A 1 92 ? 11.422 -7.430 -14.144 1.00 67.25 92 THR A C 1
ATOM 754 O O . THR A 1 92 ? 12.553 -7.550 -14.613 1.00 67.25 92 THR A O 1
ATOM 757 N N . GLU A 1 93 ? 10.413 -8.243 -14.477 1.00 67.19 93 GLU A N 1
ATOM 758 C CA . GLU A 1 93 ? 10.480 -9.339 -15.453 1.00 67.19 93 GLU A CA 1
ATOM 759 C C . GLU A 1 93 ? 10.882 -8.845 -16.837 1.00 67.19 93 GLU A C 1
ATOM 761 O O . GLU A 1 93 ? 11.857 -9.333 -17.406 1.00 67.19 93 GLU A O 1
ATOM 766 N N . SER A 1 94 ? 10.218 -7.800 -17.337 1.00 65.38 94 SER A N 1
ATOM 767 C CA . SER A 1 94 ? 10.566 -7.195 -18.628 1.00 65.38 94 SER A CA 1
ATOM 768 C C . SER A 1 94 ? 11.972 -6.590 -18.664 1.00 65.38 94 SER A C 1
ATOM 770 O O . SER A 1 94 ? 12.552 -6.461 -19.736 1.00 65.38 94 SER A O 1
ATOM 772 N N . SER A 1 95 ? 12.530 -6.233 -17.503 1.00 60.47 95 SER A N 1
ATOM 773 C CA . SER A 1 95 ? 13.888 -5.686 -17.387 1.00 60.47 95 SER A CA 1
ATOM 774 C C . SER A 1 95 ? 14.972 -6.773 -17.289 1.00 60.47 95 SER A C 1
ATOM 776 O O . SER A 1 95 ? 16.147 -6.441 -17.159 1.00 60.47 95 SER A O 1
ATOM 778 N N . GLY A 1 96 ? 14.607 -8.063 -17.319 1.00 58.56 96 GLY A N 1
ATOM 779 C CA . GLY A 1 96 ? 15.548 -9.190 -17.254 1.00 58.56 96 GLY A CA 1
ATOM 780 C C . GLY A 1 96 ? 16.231 -9.387 -15.892 1.00 58.56 96 GLY A C 1
ATOM 781 O O . GLY A 1 96 ? 17.144 -10.196 -15.773 1.00 58.56 96 GLY A O 1
ATOM 782 N N . LEU A 1 97 ? 15.790 -8.669 -14.853 1.00 56.09 97 LEU A N 1
ATOM 783 C CA . LEU A 1 97 ? 16.395 -8.633 -13.512 1.00 56.09 97 LEU A CA 1
ATOM 784 C C . LEU A 1 97 ? 15.719 -9.596 -12.517 1.00 56.09 97 LEU A C 1
ATOM 786 O O . LEU A 1 97 ? 15.711 -9.361 -11.303 1.00 56.09 97 LEU A O 1
ATOM 790 N N . ILE A 1 98 ? 15.125 -10.687 -13.006 1.00 55.31 98 ILE A N 1
ATOM 791 C CA . ILE A 1 98 ? 14.552 -11.704 -12.120 1.00 55.31 98 ILE A CA 1
ATOM 792 C C . ILE A 1 98 ? 15.683 -12.586 -11.600 1.00 55.31 98 ILE A C 1
ATOM 794 O O . ILE A 1 98 ? 16.204 -13.438 -12.315 1.00 55.31 98 ILE A O 1
ATOM 798 N N . SER A 1 99 ? 16.032 -12.409 -10.325 1.00 52.75 99 SER A N 1
ATOM 799 C CA . SER A 1 99 ? 16.693 -13.481 -9.583 1.00 52.75 99 SER A CA 1
ATOM 800 C C . SER A 1 99 ? 15.692 -14.642 -9.441 1.00 52.75 99 SER A C 1
ATOM 802 O O . SER A 1 99 ? 14.564 -14.396 -8.997 1.00 52.75 99 SER A O 1
ATOM 804 N N . PRO A 1 100 ? 16.061 -15.890 -9.792 1.00 53.97 100 PRO A N 1
ATOM 805 C CA . PRO A 1 100 ? 15.154 -17.045 -9.838 1.00 53.97 100 PRO A CA 1
ATOM 806 C C . PRO A 1 100 ? 14.519 -17.420 -8.488 1.00 53.97 100 PRO A C 1
ATOM 808 O O . PRO A 1 100 ? 13.623 -18.257 -8.443 1.00 53.97 100 PRO A O 1
ATOM 811 N N . TYR A 1 101 ? 14.942 -16.793 -7.392 1.00 52.19 101 TYR A N 1
ATOM 812 C CA . TYR A 1 101 ? 14.473 -17.097 -6.043 1.00 52.19 101 TYR A CA 1
ATOM 813 C C . TYR A 1 101 ? 13.382 -16.163 -5.502 1.00 52.19 101 TYR A C 1
ATOM 815 O O . TYR A 1 101 ? 13.002 -16.294 -4.341 1.00 52.19 101 TYR A O 1
ATOM 823 N N . ASN A 1 102 ? 12.852 -15.212 -6.289 1.00 53.03 102 ASN A N 1
ATOM 824 C CA . ASN A 1 102 ? 11.865 -14.218 -5.810 1.00 53.03 102 ASN A CA 1
ATOM 825 C C . ASN A 1 102 ? 12.334 -13.379 -4.596 1.00 53.03 102 ASN A C 1
ATOM 827 O O . ASN A 1 102 ? 11.572 -12.567 -4.060 1.00 53.03 102 ASN A O 1
ATOM 831 N N . GLU A 1 103 ? 13.602 -13.517 -4.197 1.00 52.59 103 GLU A N 1
ATOM 832 C CA . GLU A 1 103 ? 14.230 -12.795 -3.093 1.00 52.59 103 GLU A CA 1
ATOM 833 C C . GLU A 1 103 ? 14.132 -11.296 -3.318 1.00 52.59 103 GLU A C 1
ATOM 835 O O . GLU A 1 103 ? 13.894 -10.559 -2.377 1.00 52.59 103 GLU A O 1
ATOM 840 N N . ASN A 1 104 ? 14.184 -10.833 -4.568 1.00 55.00 104 ASN A N 1
ATOM 84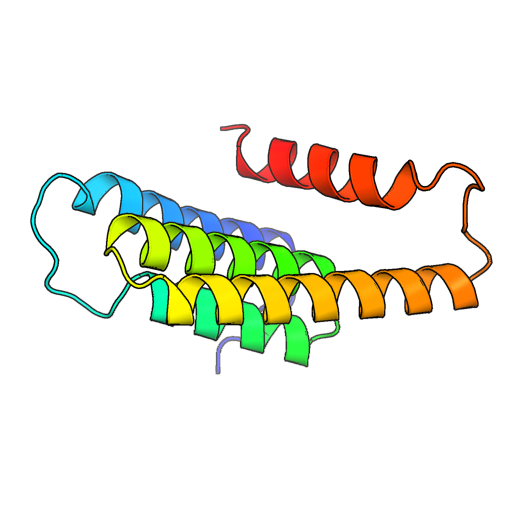1 C CA . ASN A 1 104 ? 14.089 -9.412 -4.881 1.00 55.00 104 ASN A CA 1
ATOM 842 C C . ASN A 1 104 ? 12.756 -8.799 -4.429 1.00 55.00 104 ASN A C 1
ATOM 844 O O . ASN A 1 104 ? 12.752 -7.667 -3.963 1.00 55.00 104 ASN A O 1
ATOM 848 N N . LEU A 1 105 ? 11.634 -9.524 -4.497 1.00 52.44 105 LEU A N 1
ATOM 849 C CA . LEU A 1 105 ? 10.335 -8.989 -4.074 1.00 52.44 105 LEU A CA 1
ATOM 850 C C . LEU A 1 105 ? 10.196 -9.009 -2.545 1.00 52.44 105 LEU A C 1
ATOM 852 O O . LEU A 1 105 ? 9.762 -8.019 -1.960 1.00 52.44 105 LEU A O 1
ATOM 856 N N . GLN A 1 106 ? 10.613 -10.098 -1.886 1.00 54.31 106 GLN A N 1
ATOM 857 C CA . GLN A 1 106 ? 10.596 -10.197 -0.420 1.00 54.31 106 GLN A CA 1
ATOM 858 C C . GLN A 1 106 ? 11.630 -9.284 0.242 1.00 54.31 106 GLN A C 1
ATOM 860 O O . GLN A 1 106 ? 11.321 -8.652 1.245 1.00 54.31 106 GLN A O 1
ATOM 865 N N . VAL A 1 107 ? 12.832 -9.166 -0.318 1.00 56.47 107 VAL A N 1
ATOM 866 C CA . VAL A 1 107 ? 13.895 -8.275 0.153 1.00 56.47 107 VAL A CA 1
ATOM 867 C C . VAL A 1 107 ? 13.520 -6.833 -0.126 1.00 56.47 107 VAL A C 1
ATOM 869 O O . VAL A 1 107 ? 13.691 -6.021 0.764 1.00 56.47 107 VAL A O 1
ATOM 872 N N . ARG A 1 108 ? 12.934 -6.474 -1.274 1.00 57.88 108 ARG A N 1
ATOM 873 C CA . ARG A 1 108 ? 12.454 -5.097 -1.506 1.00 57.88 108 ARG A CA 1
ATOM 874 C C . ARG A 1 108 ? 11.290 -4.767 -0.573 1.00 57.88 108 ARG A C 1
ATOM 876 O O . ARG A 1 108 ? 11.295 -3.708 0.046 1.00 57.88 108 ARG A O 1
ATOM 883 N N . TYR A 1 109 ? 10.384 -5.717 -0.339 1.00 58.78 109 TYR A N 1
ATOM 884 C CA . TYR A 1 109 ? 9.345 -5.618 0.685 1.00 58.78 109 TYR A CA 1
ATOM 885 C C . TYR A 1 109 ? 9.921 -5.423 2.100 1.00 58.78 109 TYR A C 1
ATOM 887 O O . TYR A 1 109 ? 9.513 -4.501 2.804 1.00 58.78 109 TYR A O 1
ATOM 895 N N . LEU A 1 110 ? 10.889 -6.245 2.517 1.00 58.31 110 LEU A N 1
ATOM 896 C CA . LEU A 1 110 ? 11.508 -6.220 3.847 1.00 58.31 110 LEU A CA 1
ATOM 897 C C . LEU A 1 110 ? 12.434 -5.018 4.037 1.00 58.31 110 LEU A C 1
ATOM 899 O O . LEU A 1 110 ? 12.311 -4.323 5.035 1.00 58.31 110 LEU A O 1
ATOM 903 N N . HIS A 1 111 ? 13.315 -4.729 3.085 1.00 50.97 111 HIS A N 1
ATOM 904 C CA . HIS A 1 111 ? 14.239 -3.592 3.075 1.00 50.97 111 HIS A CA 1
ATOM 905 C C . HIS A 1 111 ? 13.472 -2.271 3.130 1.00 50.97 111 HIS A C 1
ATOM 907 O O . HIS A 1 111 ? 13.827 -1.363 3.881 1.00 50.97 111 HIS A O 1
ATOM 913 N N . MET A 1 112 ? 12.370 -2.167 2.390 1.00 54.69 112 MET A N 1
ATOM 914 C CA . MET A 1 112 ? 11.540 -0.971 2.391 1.00 54.69 112 MET A CA 1
ATOM 915 C C . MET A 1 112 ? 10.680 -0.891 3.657 1.00 54.69 112 MET A C 1
ATOM 917 O O . MET A 1 112 ? 10.627 0.165 4.282 1.00 54.69 112 MET A O 1
ATOM 921 N N . ARG A 1 113 ? 10.107 -2.008 4.130 1.00 55.72 113 ARG A N 1
ATOM 922 C CA . ARG A 1 113 ? 9.430 -2.096 5.439 1.00 55.72 113 ARG A CA 1
ATOM 923 C C . ARG A 1 113 ? 10.369 -1.740 6.597 1.00 55.72 113 ARG A C 1
ATOM 925 O O . ARG A 1 113 ? 9.931 -1.057 7.517 1.00 55.72 113 ARG A O 1
ATOM 932 N N . LEU A 1 114 ? 11.645 -2.118 6.529 1.00 55.06 114 LEU A N 1
ATOM 933 C CA . LEU A 1 114 ? 12.693 -1.712 7.468 1.00 55.06 114 LEU A CA 1
ATOM 934 C C . LEU A 1 114 ? 12.989 -0.212 7.355 1.00 55.06 114 LEU A C 1
ATOM 936 O O . LEU A 1 114 ? 13.008 0.457 8.379 1.00 55.06 114 LEU A O 1
ATOM 940 N N . LYS A 1 115 ? 13.094 0.362 6.149 1.00 55.12 115 LYS A N 1
ATOM 941 C CA . LYS A 1 115 ? 13.228 1.825 5.953 1.00 55.12 115 LYS A CA 1
ATOM 942 C C . LYS A 1 115 ? 12.040 2.626 6.508 1.00 55.12 115 LYS A C 1
ATOM 944 O O . LYS A 1 115 ? 12.211 3.746 6.983 1.00 55.12 115 LYS A O 1
ATOM 949 N N . PHE A 1 116 ? 10.835 2.060 6.455 1.00 48.97 116 PHE A N 1
ATOM 950 C CA . PHE A 1 116 ? 9.615 2.678 6.982 1.00 48.97 116 PHE A CA 1
ATOM 951 C C . PHE A 1 116 ? 9.421 2.486 8.496 1.00 48.97 116 PHE A C 1
ATOM 953 O O . PHE A 1 116 ? 8.706 3.280 9.110 1.00 48.97 116 PHE A O 1
ATOM 960 N N . LEU A 1 117 ? 10.032 1.456 9.095 1.00 47.88 117 LEU A N 1
ATOM 961 C CA . LEU A 1 117 ? 9.962 1.148 10.532 1.00 47.88 117 LEU A CA 1
ATOM 962 C C . LEU A 1 117 ? 11.196 1.599 11.324 1.00 47.88 117 LEU A C 1
ATOM 964 O O . LEU A 1 117 ? 11.102 1.722 12.543 1.00 47.88 117 LEU A O 1
ATOM 968 N N . SER A 1 118 ? 12.324 1.853 10.661 1.00 41.59 118 SER A N 1
ATOM 969 C CA . SER A 1 118 ? 13.509 2.426 11.289 1.00 41.59 118 SER A CA 1
ATOM 970 C C . SER A 1 118 ? 13.262 3.913 11.549 1.00 41.59 118 SER A C 1
ATOM 972 O O . SER A 1 118 ? 12.917 4.667 10.629 1.00 41.59 118 SER A O 1
ATOM 974 N N . ASN A 1 119 ? 13.366 4.282 12.829 1.00 39.50 119 ASN A N 1
ATOM 975 C CA . ASN A 1 119 ? 13.265 5.652 13.338 1.00 39.50 119 ASN A CA 1
ATOM 976 C C . ASN A 1 119 ? 14.222 6.587 12.601 1.00 39.50 119 ASN A C 1
ATOM 978 O O . ASN A 1 119 ? 15.407 6.208 12.476 1.00 39.50 119 ASN A O 1
#

Foldseek 3Di:
DDDPPDPVVLLVQVLVLVVVCVVCVVPDDDDDQSLVSLQVSLVSCVVVLNLQSSLVSLCVSLVSCVSVVNNVSNVVSNVRSVVSLVVV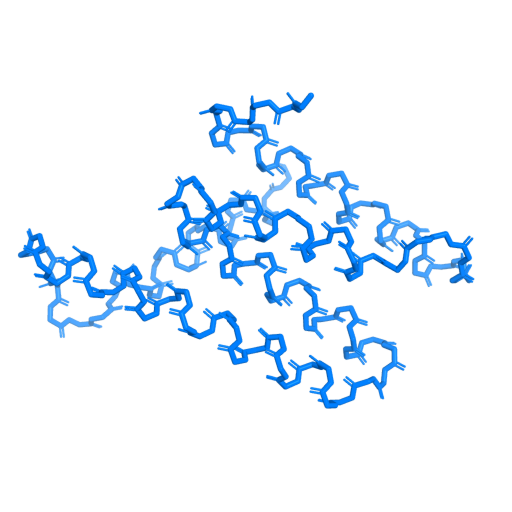VVVCVVVVNDDVPCCCSVVSVVVVVCVSPPD

Radius of gyration: 14.92 Å; chains: 1; bounding box: 31×37×40 Å

Sequence (119 aa):
MASFNN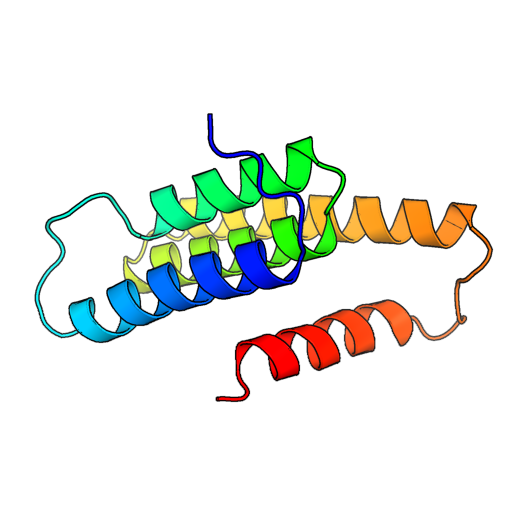PEEIIYHYKIILNKTKKKLFRKLNTLEPSDQFAKLANFCQKNDKHDYAALCWQAVAKCEESMGHDCEQALAHQKAARQFFSEFKKTESSGLISPYNENLQVRYLHMRLKFLSN

InterPro domains:
  IPR039494 Factor VIII intron 22 protein [PTHR16797] (7-106)

pLDDT: mean 70.97, std 14.44, range [39.5, 89.0]